Protein AF-A0A857N511-F1 (afdb_monomer_lite)

Secondary structure (DSSP, 8-state):
-----GGGS-HHHHHHHTTT-HHHHHHHHHHHHHTT--S--------------------

Organism: NC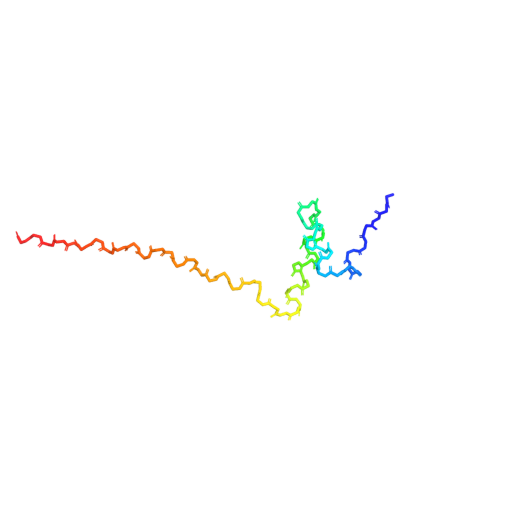BI:txid2715735

Radius of gyration: 21.69 Å; chains: 1; bounding box: 22×59×56 Å

pLDDT: mean 73.96, std 16.0, range [43.38, 92.12]

Foldseek 3Di:
DDDDDLLPDDLVVLVVCVVPDVVSVVNNVVVCVVVVPPPPPVVVPPPPPPPDPPPPDDD

Sequence (59 aa):
MSTIDYSNMSSQELEHLAPDDPDAAWELFNRILDQGEPLGDLEPDEAQSPSSPAVVVND

Structure (mmCIF, N/CA/C/O backbone):
data_AF-A0A857N511-F1
#
_entry.id   AF-A0A857N511-F1
#
loop_
_atom_site.group_PDB
_atom_site.id
_atom_site.type_symbol
_atom_site.label_atom_id
_atom_site.label_alt_id
_atom_site.label_comp_id
_atom_site.label_asym_id
_atom_site.label_entity_id
_atom_site.label_seq_id
_atom_site.pdbx_PDB_ins_code
_atom_site.Cartn_x
_atom_site.Cartn_y
_atom_site.Cartn_z
_atom_site.occupancy
_atom_site.B_iso_or_equiv
_atom_site.auth_seq_id
_atom_site.auth_comp_id
_atom_site.auth_asym_id
_atom_site.auth_atom_id
_atom_site.pdbx_PDB_model_num
ATOM 1 N N . MET A 1 1 ? 2.603 -8.271 -23.262 1.00 43.38 1 MET A N 1
ATOM 2 C CA . MET A 1 1 ? 2.809 -7.668 -21.932 1.00 43.38 1 MET A CA 1
ATOM 3 C C . MET A 1 1 ? 2.037 -8.522 -20.956 1.00 43.38 1 MET A C 1
ATOM 5 O O . MET A 1 1 ? 0.838 -8.668 -21.152 1.00 43.38 1 MET A O 1
ATOM 9 N N . SER A 1 2 ? 2.720 -9.170 -20.019 1.00 57.59 2 SER A N 1
ATOM 10 C CA . SER A 1 2 ? 2.049 -9.882 -18.932 1.00 57.59 2 SER A CA 1
ATOM 11 C C . SER A 1 2 ? 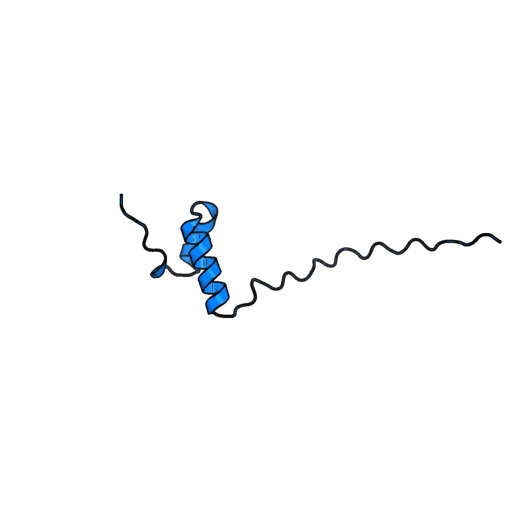1.687 -8.838 -17.885 1.00 57.59 2 SER A C 1
ATOM 13 O O . SER A 1 2 ? 2.586 -8.235 -17.309 1.00 57.59 2 SER A O 1
ATOM 15 N N . THR A 1 3 ? 0.400 -8.554 -17.720 1.00 72.94 3 THR A N 1
ATOM 16 C CA . THR A 1 3 ? -0.098 -7.723 -16.621 1.00 72.94 3 THR A CA 1
ATOM 17 C C . THR A 1 3 ? 0.087 -8.510 -15.332 1.00 72.94 3 THR A C 1
ATOM 19 O O . THR A 1 3 ? -0.288 -9.682 -15.271 1.00 72.94 3 THR A O 1
ATOM 22 N N . ILE A 1 4 ? 0.722 -7.902 -14.338 1.00 79.44 4 ILE A N 1
ATOM 23 C CA . ILE A 1 4 ? 0.860 -8.505 -13.016 1.00 79.44 4 ILE A CA 1
ATOM 24 C C . ILE A 1 4 ? -0.508 -8.409 -12.328 1.00 79.44 4 ILE A C 1
ATOM 26 O O . ILE A 1 4 ? -1.159 -7.368 -12.388 1.00 79.44 4 ILE A O 1
ATOM 30 N N . ASP A 1 5 ? -0.976 -9.511 -11.741 1.00 84.62 5 ASP A N 1
ATOM 31 C CA . ASP A 1 5 ? -2.281 -9.585 -11.077 1.00 84.62 5 ASP A CA 1
ATOM 32 C C . ASP A 1 5 ? -2.117 -9.338 -9.572 1.00 84.62 5 ASP A C 1
ATOM 34 O O . ASP A 1 5 ? -1.920 -10.259 -8.779 1.00 84.62 5 ASP A O 1
ATOM 38 N N . TYR A 1 6 ? -2.139 -8.062 -9.191 1.00 86.31 6 TYR A N 1
ATOM 39 C CA . TYR A 1 6 ? -1.897 -7.613 -7.818 1.00 86.31 6 TYR A CA 1
ATOM 40 C C . TYR A 1 6 ? -3.009 -8.015 -6.838 1.00 86.31 6 TYR A C 1
ATOM 42 O O . TYR A 1 6 ? -2.746 -8.232 -5.655 1.00 86.31 6 TYR A O 1
ATOM 50 N N . SER A 1 7 ? -4.242 -8.195 -7.317 1.00 81.75 7 SER A N 1
ATOM 51 C CA . SER A 1 7 ? -5.385 -8.518 -6.458 1.00 81.75 7 SER A CA 1
ATOM 52 C C . SER A 1 7 ? -5.273 -9.906 -5.806 1.00 81.75 7 SER A C 1
ATOM 54 O O . SER A 1 7 ? -5.769 -10.097 -4.691 1.00 81.75 7 SER A O 1
ATOM 56 N N . ASN A 1 8 ? -4.582 -10.858 -6.450 1.00 85.06 8 ASN A N 1
ATOM 57 C CA . ASN A 1 8 ? -4.299 -12.190 -5.898 1.00 85.06 8 ASN A CA 1
ATOM 58 C C . ASN A 1 8 ? -3.005 -12.274 -5.066 1.00 85.06 8 ASN A C 1
ATOM 60 O O . ASN A 1 8 ? -2.757 -13.311 -4.450 1.00 85.06 8 ASN A O 1
ATOM 64 N N . MET A 1 9 ? -2.182 -11.224 -5.035 1.00 88.12 9 MET A N 1
ATOM 65 C CA . MET A 1 9 ? -0.943 -11.201 -4.248 1.00 88.12 9 MET A CA 1
ATOM 66 C C . MET A 1 9 ? -1.223 -10.922 -2.774 1.00 88.12 9 MET A C 1
ATOM 68 O O . MET A 1 9 ? -2.218 -10.285 -2.435 1.00 88.12 9 MET A O 1
ATOM 72 N N . SER A 1 10 ? -0.344 -11.379 -1.883 1.00 89.19 10 SER A N 1
ATOM 73 C CA . SER A 1 10 ? -0.435 -11.080 -0.444 1.00 89.19 10 SER A CA 1
ATOM 74 C C . SER A 1 10 ? 0.059 -9.663 -0.126 1.00 89.19 10 SER A C 1
ATOM 76 O O . SER A 1 10 ? 0.859 -9.110 -0.876 1.00 89.19 10 SER A O 1
ATOM 78 N N . SER A 1 11 ? -0.335 -9.081 1.016 1.00 87.19 11 SER A N 1
ATOM 79 C CA . SER A 1 11 ? 0.141 -7.744 1.428 1.00 87.19 11 SER A CA 1
ATOM 80 C C . SER A 1 11 ? 1.674 -7.645 1.470 1.00 87.19 11 SER A C 1
ATOM 82 O O . SER A 1 11 ? 2.214 -6.691 0.934 1.00 87.19 11 SER A O 1
ATOM 84 N N . GLN A 1 12 ? 2.380 -8.673 1.963 1.00 88.75 12 GLN A N 1
ATOM 85 C CA . GLN A 1 12 ? 3.856 -8.713 1.961 1.00 88.75 12 GLN A CA 1
ATOM 86 C C . GLN A 1 12 ? 4.473 -8.712 0.555 1.00 88.75 12 GLN A C 1
ATOM 88 O O . GLN A 1 12 ? 5.537 -8.139 0.337 1.00 88.75 12 GLN A O 1
ATOM 93 N N . GLU A 1 13 ? 3.824 -9.367 -0.408 1.00 91.00 13 GLU A N 1
ATOM 94 C CA . GLU A 1 13 ? 4.301 -9.371 -1.794 1.00 91.00 13 GLU A CA 1
ATOM 95 C C . GLU A 1 13 ? 4.112 -7.989 -2.420 1.00 91.00 13 GLU A C 1
ATOM 97 O O . GLU A 1 13 ? 5.017 -7.479 -3.076 1.00 91.00 13 GLU A O 1
ATOM 102 N N . LEU A 1 14 ? 2.969 -7.352 -2.148 1.00 91.00 14 LEU A N 1
ATOM 103 C CA . LEU A 1 14 ? 2.707 -5.980 -2.566 1.00 91.00 14 LEU A CA 1
ATOM 104 C C . LEU A 1 14 ? 3.653 -4.986 -1.873 1.00 91.00 14 LEU A C 1
ATOM 106 O O . LEU A 1 14 ? 4.119 -4.069 -2.531 1.00 91.00 14 LEU A O 1
ATOM 110 N N . GLU A 1 15 ? 4.015 -5.184 -0.601 1.00 90.88 15 GLU A N 1
ATOM 111 C CA . GLU A 1 15 ? 5.009 -4.364 0.119 1.00 90.88 15 GLU A CA 1
ATOM 112 C C . GLU A 1 15 ? 6.402 -4.431 -0.513 1.00 90.88 15 GLU A C 1
ATOM 114 O O . GLU A 1 15 ? 7.112 -3.428 -0.553 1.00 90.88 15 GLU A O 1
ATOM 119 N N . HIS A 1 16 ? 6.807 -5.596 -1.023 1.00 92.12 16 HIS A N 1
ATOM 120 C CA . HIS A 1 16 ? 8.073 -5.736 -1.745 1.00 92.12 16 HIS A CA 1
ATOM 121 C C . HIS A 1 16 ? 8.050 -5.108 -3.139 1.00 92.12 16 HIS A C 1
ATOM 123 O O . HIS A 1 16 ? 9.104 -4.710 -3.628 1.00 92.12 16 HIS A O 1
ATOM 129 N N . LEU A 1 17 ? 6.880 -5.018 -3.772 1.00 91.19 17 LEU A N 1
ATOM 130 C CA . LEU A 1 17 ? 6.721 -4.464 -5.119 1.00 91.19 17 LEU A CA 1
ATOM 131 C C . LEU A 1 17 ? 6.416 -2.962 -5.118 1.00 91.19 17 LEU A C 1
ATOM 133 O O . LEU A 1 17 ? 6.854 -2.261 -6.022 1.00 91.19 17 LEU A O 1
ATOM 137 N N . ALA A 1 18 ? 5.733 -2.455 -4.094 1.00 90.69 18 ALA A N 1
ATOM 138 C CA . ALA A 1 18 ? 5.322 -1.059 -3.952 1.00 90.69 18 ALA A CA 1
ATOM 139 C C . ALA A 1 18 ? 6.434 -0.003 -4.162 1.00 90.69 18 ALA A C 1
ATOM 141 O O . ALA A 1 18 ? 6.115 1.071 -4.675 1.00 90.69 18 ALA A O 1
ATOM 142 N N . PRO A 1 19 ? 7.715 -0.239 -3.798 1.00 90.38 19 PRO A N 1
ATOM 143 C CA . PRO A 1 19 ? 8.787 0.726 -4.054 1.00 90.38 19 PRO A CA 1
ATOM 144 C C . PRO A 1 19 ? 9.089 0.932 -5.543 1.00 90.38 19 PRO A C 1
ATOM 146 O O . PRO A 1 19 ? 9.479 2.029 -5.942 1.00 90.38 19 PRO A O 1
ATOM 149 N N . ASP A 1 20 ? 8.926 -0.117 -6.347 1.00 91.88 20 ASP A N 1
ATOM 150 C CA . ASP A 1 20 ? 9.270 -0.140 -7.770 1.00 91.88 20 ASP A CA 1
ATOM 151 C C . ASP A 1 20 ? 8.029 -0.063 -8.674 1.00 91.88 20 ASP A C 1
ATOM 153 O O . ASP A 1 20 ? 8.136 0.342 -9.834 1.00 91.88 20 ASP A O 1
ATOM 157 N N . ASP A 1 21 ? 6.854 -0.419 -8.149 1.00 91.25 21 ASP A N 1
ATOM 158 C CA . ASP A 1 21 ? 5.601 -0.501 -8.889 1.00 91.25 21 ASP A CA 1
ATOM 159 C C . ASP A 1 21 ? 4.459 0.273 -8.189 1.00 91.25 21 ASP A C 1
ATOM 161 O O . ASP A 1 21 ? 4.008 -0.101 -7.099 1.00 91.25 21 ASP A O 1
ATOM 165 N N . PRO A 1 22 ? 3.965 1.367 -8.802 1.00 89.44 22 PRO A N 1
ATOM 166 C CA . PRO A 1 22 ? 2.938 2.210 -8.197 1.00 89.44 22 PRO A CA 1
ATOM 167 C C . PRO A 1 22 ? 1.552 1.548 -8.152 1.00 89.44 22 PRO A C 1
ATOM 169 O O . PRO A 1 22 ? 0.749 1.904 -7.289 1.00 89.44 22 PRO A O 1
ATOM 172 N N . ASP A 1 23 ? 1.260 0.590 -9.039 1.00 90.19 23 ASP A N 1
ATOM 173 C CA . ASP A 1 23 ? -0.000 -0.157 -9.018 1.00 90.19 23 ASP A CA 1
ATOM 174 C C . ASP A 1 23 ? -0.027 -1.128 -7.823 1.00 90.19 23 ASP A C 1
ATOM 176 O O . ASP A 1 23 ? -1.033 -1.209 -7.114 1.00 90.19 23 ASP A O 1
ATOM 180 N N . ALA A 1 24 ? 1.102 -1.779 -7.514 1.00 91.19 24 ALA A N 1
ATOM 181 C CA . ALA A 1 24 ? 1.246 -2.590 -6.303 1.00 91.19 24 ALA A CA 1
ATOM 182 C C . ALA A 1 24 ? 1.066 -1.763 -5.015 1.00 91.19 24 ALA A C 1
ATOM 184 O O . ALA A 1 24 ? 0.396 -2.206 -4.078 1.00 91.19 24 ALA A O 1
ATOM 185 N N . ALA A 1 25 ? 1.619 -0.544 -4.978 1.00 90.88 25 ALA A N 1
ATOM 186 C CA . ALA A 1 25 ? 1.454 0.373 -3.849 1.00 90.88 25 ALA A CA 1
ATOM 187 C C . ALA A 1 25 ? -0.014 0.789 -3.646 1.00 90.88 25 ALA A C 1
ATOM 189 O O . ALA A 1 25 ? -0.494 0.859 -2.512 1.00 90.88 25 ALA A O 1
ATOM 190 N N . TRP A 1 26 ? -0.739 1.039 -4.740 1.00 90.94 26 TRP A N 1
ATOM 191 C CA . TRP A 1 26 ? -2.157 1.391 -4.697 1.00 90.94 26 TRP A CA 1
ATOM 192 C C . TRP A 1 26 ? -3.029 0.238 -4.184 1.00 90.94 26 TRP A C 1
ATOM 194 O 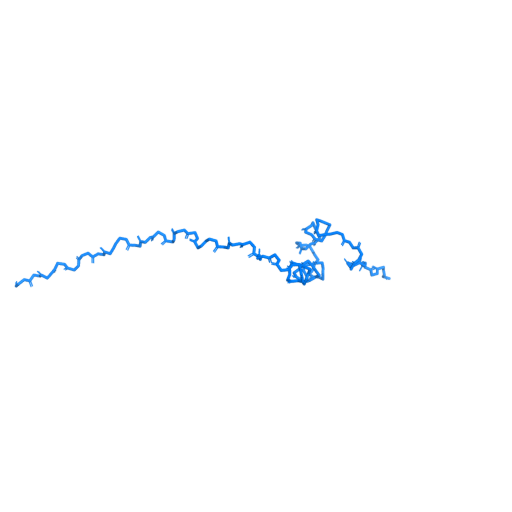O . TRP A 1 26 ? -3.894 0.446 -3.331 1.00 90.94 26 TRP A O 1
ATOM 204 N N . GLU A 1 27 ? -2.772 -0.989 -4.641 1.00 90.94 27 GLU A N 1
ATOM 205 C CA . GLU A 1 27 ? -3.495 -2.177 -4.171 1.00 90.94 27 GLU A CA 1
ATOM 206 C C . GLU A 1 27 ? -3.211 -2.477 -2.692 1.00 90.94 27 GLU A C 1
ATOM 208 O O . GLU A 1 27 ? -4.138 -2.784 -1.938 1.00 90.94 27 GLU A O 1
ATOM 213 N N . LEU A 1 28 ? -1.959 -2.322 -2.243 1.00 90.38 28 LEU A N 1
ATOM 214 C CA . LEU A 1 28 ? -1.599 -2.448 -0.828 1.00 90.38 28 LEU A CA 1
ATOM 215 C C . LEU A 1 28 ? -2.345 -1.420 0.033 1.00 90.38 28 LEU A C 1
ATOM 217 O O . LEU A 1 28 ? -2.918 -1.777 1.060 1.00 90.38 28 LEU A O 1
ATOM 221 N N . PHE A 1 29 ? -2.382 -0.159 -0.404 1.00 88.00 29 PHE A N 1
ATOM 222 C CA . PHE A 1 29 ? -3.085 0.916 0.294 1.00 88.00 29 PHE A CA 1
ATOM 223 C C . PHE A 1 29 ? -4.586 0.629 0.432 1.00 88.00 29 PHE A C 1
ATOM 225 O O . PHE A 1 29 ? -5.129 0.712 1.535 1.00 88.00 29 PHE A O 1
ATOM 232 N N . ASN A 1 30 ? -5.250 0.228 -0.657 1.00 88.06 30 ASN A N 1
ATOM 233 C CA . ASN A 1 30 ? -6.672 -0.125 -0.628 1.00 88.06 30 ASN A CA 1
ATOM 234 C C . ASN A 1 30 ? -6.947 -1.302 0.311 1.00 88.06 30 ASN A C 1
ATOM 236 O O . ASN A 1 30 ? -7.959 -1.305 1.009 1.00 88.06 30 ASN A O 1
ATOM 240 N N . ARG A 1 31 ? -6.041 -2.284 0.361 1.00 85.50 31 ARG A N 1
ATOM 241 C CA . ARG A 1 31 ? -6.177 -3.438 1.250 1.00 85.50 31 ARG A CA 1
ATOM 242 C C . ARG A 1 31 ? -6.022 -3.061 2.722 1.00 85.50 31 ARG A C 1
ATOM 244 O O . ARG A 1 31 ? -6.811 -3.534 3.532 1.00 85.50 31 ARG A O 1
ATOM 251 N N . ILE A 1 32 ? -5.073 -2.189 3.063 1.00 85.31 32 ILE A N 1
ATOM 252 C CA . ILE A 1 32 ? -4.917 -1.698 4.441 1.00 85.31 32 ILE A CA 1
ATOM 253 C C . ILE A 1 32 ? -6.174 -0.928 4.879 1.00 85.31 32 ILE A C 1
ATOM 255 O O . ILE A 1 32 ? -6.681 -1.146 5.980 1.00 85.31 32 ILE A O 1
ATOM 259 N N . LEU A 1 33 ? -6.731 -0.092 3.993 1.00 84.06 33 LEU A N 1
ATOM 260 C CA . LEU A 1 33 ? -7.983 0.624 4.254 1.00 84.06 33 LEU A CA 1
ATOM 261 C C . LEU A 1 33 ? -9.193 -0.311 4.426 1.00 84.06 33 LEU A C 1
ATOM 263 O O . LEU A 1 33 ? -10.007 -0.080 5.318 1.00 84.06 33 LEU A O 1
ATOM 267 N N . ASP A 1 34 ? -9.321 -1.352 3.596 1.00 82.81 34 ASP A N 1
ATOM 268 C CA . ASP A 1 34 ? -10.422 -2.329 3.666 1.00 82.81 34 ASP A CA 1
ATOM 269 C C . ASP A 1 34 ? -10.363 -3.180 4.943 1.00 82.81 34 ASP A C 1
ATOM 271 O O . ASP A 1 34 ? -11.385 -3.430 5.583 1.00 82.81 34 ASP A O 1
ATOM 275 N N . GLN A 1 35 ? -9.156 -3.554 5.377 1.00 72.94 35 GLN A N 1
ATOM 276 C CA . GLN A 1 35 ? -8.945 -4.300 6.620 1.00 72.94 35 GLN A CA 1
ATOM 277 C C . GLN A 1 35 ? -9.202 -3.459 7.879 1.00 72.94 35 GLN A C 1
ATOM 279 O O . GLN A 1 35 ? -9.240 -4.007 8.982 1.00 72.94 35 GLN A O 1
ATOM 284 N N . GLY A 1 36 ? -9.407 -2.144 7.728 1.00 64.56 36 GLY A N 1
ATOM 285 C CA . GLY A 1 36 ? -9.575 -1.220 8.844 1.00 64.56 36 GLY A CA 1
ATOM 286 C C . GLY A 1 36 ? -8.343 -1.161 9.746 1.00 64.56 36 GLY A C 1
ATOM 287 O O . GLY A 1 36 ? -8.458 -0.726 10.893 1.00 64.56 36 GLY A O 1
ATOM 288 N N . GLU A 1 37 ? -7.183 -1.611 9.253 1.00 58.69 37 GLU A N 1
ATOM 289 C CA . GLU A 1 37 ? -5.936 -1.425 9.973 1.00 58.69 37 GLU A CA 1
ATOM 290 C C . GLU A 1 37 ? -5.602 0.067 9.940 1.00 58.69 37 GLU A C 1
ATOM 292 O O . GLU A 1 37 ? -5.609 0.682 8.867 1.00 58.69 37 GLU A O 1
ATOM 297 N N . PRO A 1 38 ? -5.333 0.687 11.100 1.00 59.47 38 PRO A N 1
ATOM 298 C CA . PRO A 1 38 ? -4.792 2.028 11.097 1.00 59.47 38 PRO A CA 1
ATOM 299 C C . PRO A 1 38 ? -3.469 1.954 10.338 1.00 59.47 38 PRO A C 1
ATOM 301 O O . PRO A 1 38 ? -2.548 1.264 10.774 1.00 59.47 38 PRO A O 1
ATOM 304 N N . LEU A 1 39 ? -3.393 2.631 9.184 1.00 61.16 39 LEU A N 1
ATOM 305 C CA . LEU A 1 39 ? -2.123 2.964 8.538 1.00 61.16 39 LEU A CA 1
ATOM 306 C C . LEU A 1 39 ? -1.251 3.508 9.657 1.00 61.16 39 LEU A C 1
ATOM 308 O O . LEU A 1 39 ? -1.643 4.527 10.228 1.00 61.16 39 LEU A O 1
ATOM 312 N N . GLY A 1 40 ? -0.228 2.722 10.023 1.00 55.81 40 GLY A N 1
ATOM 313 C CA . GLY A 1 40 ? 0.339 2.665 11.370 1.00 55.81 40 GLY A CA 1
ATOM 314 C C . GLY A 1 40 ? 0.279 4.002 12.068 1.00 55.81 40 GLY A C 1
ATOM 315 O O . GLY A 1 40 ? 0.694 4.984 11.458 1.00 55.81 40 GLY A O 1
ATOM 316 N N . ASP A 1 41 ? -0.277 4.007 13.287 1.00 52.00 41 ASP A N 1
ATOM 317 C CA . ASP A 1 41 ? -0.311 5.156 14.187 1.00 52.00 41 ASP A CA 1
ATOM 318 C C . ASP A 1 41 ? 1.019 5.886 14.022 1.00 52.00 41 ASP A C 1
ATOM 320 O O . ASP A 1 41 ? 2.070 5.429 14.482 1.00 52.00 41 ASP A O 1
ATOM 324 N N . LEU A 1 42 ? 0.997 6.948 13.213 1.00 57.91 42 LEU A N 1
ATOM 325 C CA . LEU A 1 42 ? 2.081 7.893 13.150 1.00 57.91 42 LEU A CA 1
ATOM 326 C C . LEU A 1 42 ? 1.904 8.589 14.479 1.00 57.91 42 LEU A C 1
ATOM 328 O O . LEU A 1 42 ? 1.291 9.658 14.527 1.00 57.91 42 LEU A O 1
ATOM 332 N N . GLU A 1 43 ? 2.358 7.927 15.554 1.00 55.62 43 GLU A N 1
ATOM 333 C CA . GLU A 1 43 ? 2.635 8.587 16.807 1.00 55.62 43 GLU A CA 1
ATOM 334 C C . GLU A 1 43 ? 3.370 9.834 16.345 1.00 55.62 43 GLU A C 1
ATOM 336 O O . GLU A 1 43 ? 4.368 9.702 15.620 1.00 55.62 43 GLU A O 1
ATOM 341 N N . PRO A 1 44 ? 2.804 11.032 16.565 1.00 53.19 44 PRO A N 1
ATOM 342 C CA . PRO A 1 44 ? 3.486 12.242 16.186 1.00 53.19 44 PRO A CA 1
ATOM 343 C C . PRO A 1 44 ? 4.781 12.174 16.973 1.00 53.19 44 PRO A C 1
ATOM 345 O O . PRO A 1 44 ? 4.729 12.384 18.183 1.00 53.19 44 PRO A O 1
ATOM 348 N N . ASP A 1 45 ? 5.872 11.769 16.300 1.00 50.22 45 ASP A N 1
ATOM 349 C CA . ASP A 1 45 ? 7.231 11.682 16.832 1.00 50.22 45 ASP A CA 1
ATOM 350 C C . ASP A 1 45 ? 7.352 12.895 17.709 1.00 50.22 45 ASP A C 1
ATOM 352 O O . ASP A 1 45 ? 7.220 13.980 17.143 1.00 50.22 45 ASP A O 1
ATOM 356 N N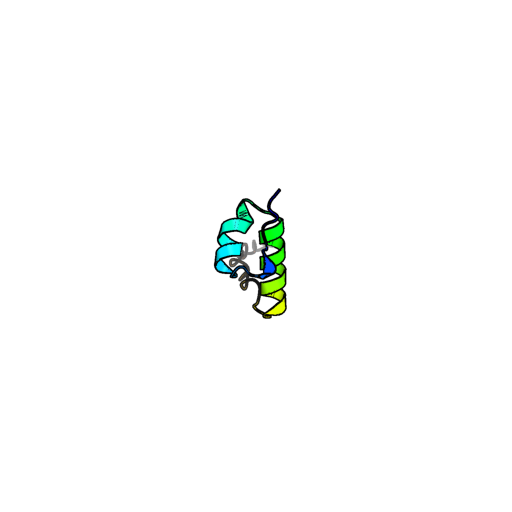 . GLU A 1 46 ? 7.351 12.680 19.038 1.00 53.78 46 GLU A N 1
ATOM 357 C CA . GLU A 1 46 ? 7.045 13.690 20.048 1.00 53.78 46 GLU A CA 1
ATOM 358 C C . GLU A 1 46 ? 7.812 14.938 19.667 1.00 53.78 46 GLU A C 1
ATOM 360 O O . GLU A 1 46 ? 9.004 15.050 19.962 1.00 53.78 46 GLU A O 1
ATOM 365 N N . ALA A 1 47 ? 7.141 15.813 18.909 1.00 56.50 47 ALA A N 1
ATOM 366 C CA . ALA A 1 47 ? 7.833 16.806 18.119 1.00 56.50 47 ALA A CA 1
ATOM 367 C C . ALA A 1 47 ? 8.291 17.764 19.176 1.00 56.50 47 ALA A C 1
ATOM 369 O O . ALA A 1 47 ? 7.451 18.461 19.754 1.00 56.50 47 ALA A O 1
ATOM 370 N N . GLN A 1 48 ? 9.573 17.620 19.521 1.00 59.44 48 GLN A N 1
ATOM 371 C CA . GLN A 1 48 ? 10.143 18.031 20.787 1.00 59.44 48 GLN A CA 1
ATOM 372 C C . GLN A 1 48 ? 9.531 19.365 21.128 1.00 59.44 48 GLN A C 1
ATOM 374 O O . GLN A 1 48 ? 9.769 20.328 20.398 1.00 59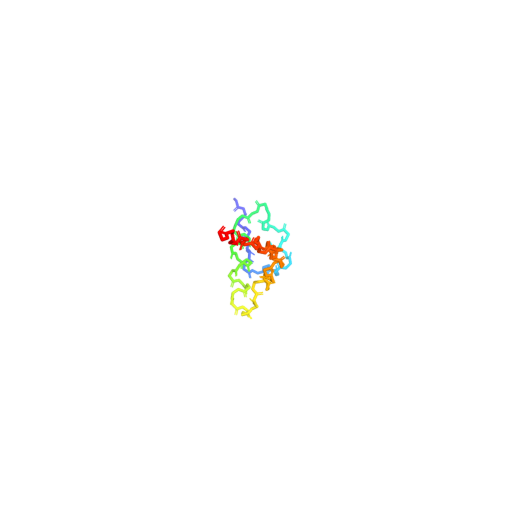.44 48 GLN A O 1
ATOM 379 N N . SER A 1 49 ? 8.660 19.381 22.145 1.00 52.97 49 SER A N 1
ATOM 380 C CA . SER A 1 49 ? 7.972 20.602 22.544 1.00 52.97 49 SER A CA 1
ATOM 381 C C . SER A 1 49 ? 9.055 21.667 22.629 1.00 52.97 49 SER A C 1
ATOM 383 O O . SER A 1 49 ? 9.962 21.497 23.450 1.00 52.97 49 SER A O 1
ATOM 385 N N . PRO A 1 50 ? 9.071 22.696 21.759 1.00 57.84 50 PRO A N 1
ATOM 386 C CA . PRO A 1 50 ? 10.097 23.703 21.871 1.00 57.84 50 PRO A CA 1
ATOM 387 C C . PRO A 1 50 ? 9.836 24.341 23.226 1.00 57.84 50 PRO A C 1
ATOM 389 O O . PRO A 1 50 ? 8.784 24.950 23.427 1.00 57.84 50 PRO A O 1
ATOM 392 N N . SER A 1 51 ? 10.737 24.095 24.183 1.00 52.31 51 SER A N 1
ATOM 393 C CA . SER A 1 51 ? 10.709 24.692 25.512 1.00 52.31 51 SER A CA 1
ATOM 394 C C . SER A 1 51 ? 10.346 26.157 25.335 1.00 52.31 51 SER A C 1
ATOM 396 O O . SER A 1 51 ? 11.112 26.907 24.728 1.00 52.31 51 SER A O 1
ATOM 398 N N . SER A 1 52 ? 9.138 26.535 25.758 1.00 50.66 52 SER A N 1
ATOM 399 C CA . SER A 1 52 ? 8.624 27.885 25.541 1.00 50.66 52 SER A CA 1
ATOM 400 C C . SER A 1 52 ? 9.667 28.887 26.040 1.00 50.66 52 SER A C 1
ATOM 402 O O . SER A 1 52 ? 10.066 28.782 27.203 1.00 50.66 52 SER A O 1
ATOM 404 N N . PRO A 1 53 ? 10.145 29.848 25.226 1.00 52.66 53 PRO A N 1
ATOM 405 C CA . PRO A 1 53 ? 10.953 30.916 25.780 1.00 52.66 53 PRO A CA 1
ATOM 406 C C . PRO A 1 53 ? 10.050 31.730 26.710 1.00 52.66 53 PRO A C 1
ATOM 408 O O . PRO A 1 53 ? 9.043 32.298 26.286 1.00 52.66 53 PRO A O 1
ATOM 411 N N . ALA A 1 54 ? 10.389 31.754 27.999 1.00 60.75 54 ALA A N 1
ATOM 412 C CA . ALA A 1 54 ? 9.765 32.646 28.960 1.00 60.75 54 ALA A CA 1
ATOM 413 C C . ALA A 1 54 ? 10.009 34.089 28.499 1.00 60.75 54 ALA A C 1
ATOM 415 O O . ALA A 1 54 ? 11.145 34.564 28.498 1.00 60.75 54 ALA A O 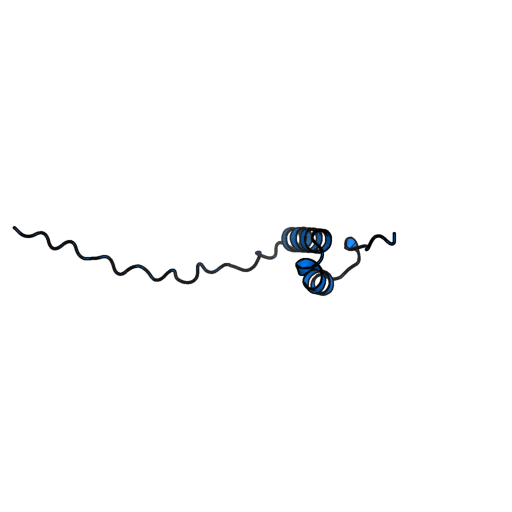1
ATOM 416 N N . VAL A 1 55 ? 8.952 34.791 28.089 1.00 64.75 55 VAL A N 1
ATOM 417 C CA . VAL A 1 55 ? 9.012 36.243 27.916 1.00 64.75 55 VAL A CA 1
ATOM 418 C C . VAL A 1 55 ? 9.224 36.835 29.308 1.00 64.75 55 VAL A C 1
ATOM 420 O O . VAL A 1 55 ? 8.295 36.905 30.109 1.00 64.75 55 VAL A O 1
ATOM 423 N N . VAL A 1 56 ? 10.461 37.224 29.619 1.00 61.56 56 VAL A N 1
ATOM 424 C CA . VAL A 1 56 ? 10.751 38.089 30.764 1.00 61.56 56 VAL A CA 1
ATOM 425 C C . VAL A 1 56 ? 10.196 39.467 30.411 1.00 61.56 56 VAL A C 1
ATOM 427 O O . VAL A 1 56 ? 10.745 40.168 29.564 1.00 61.56 56 VAL A O 1
ATOM 430 N N . VAL A 1 57 ? 9.067 39.830 31.020 1.00 65.44 57 VAL A N 1
ATOM 431 C CA . VAL A 1 57 ? 8.604 41.220 31.069 1.00 65.44 57 VAL A CA 1
ATOM 432 C C . VAL A 1 57 ? 9.592 41.970 31.958 1.00 65.44 57 VAL A C 1
ATOM 434 O O . VAL A 1 57 ? 9.665 41.691 33.153 1.00 65.44 57 VAL A O 1
ATOM 437 N N . ASN A 1 58 ? 10.371 42.883 31.380 1.00 52.38 58 ASN A N 1
ATOM 438 C CA . ASN A 1 58 ? 11.030 43.917 32.171 1.00 52.38 58 ASN A CA 1
ATOM 439 C C . ASN A 1 58 ? 10.011 45.033 32.427 1.00 52.38 58 ASN A C 1
ATOM 441 O O . ASN A 1 58 ? 9.406 45.532 31.475 1.00 52.38 58 ASN A O 1
ATOM 445 N N . ASP A 1 59 ? 9.838 45.351 33.709 1.00 68.88 59 ASP A N 1
ATOM 446 C CA . ASP A 1 59 ? 9.191 46.561 34.236 1.00 68.88 59 ASP A CA 1
ATOM 447 C C . ASP A 1 59 ? 9.880 47.839 33.725 1.00 68.88 59 ASP A C 1
ATOM 449 O O . ASP A 1 59 ? 11.134 47.836 33.626 1.00 68.88 59 ASP A O 1
#